Protein AF-A0A0P6X438-F1 (afdb_monomer_lite)

Structure (mmCIF, N/CA/C/O backbone):
data_AF-A0A0P6X438-F1
#
_entry.id   AF-A0A0P6X438-F1
#
loop_
_atom_site.group_PDB
_atom_site.id
_atom_site.type_symbol
_atom_site.label_atom_id
_atom_site.label_alt_id
_atom_site.label_comp_id
_atom_site.label_asym_id
_atom_site.label_entity_id
_atom_site.label_seq_id
_atom_site.pdbx_PDB_ins_code
_atom_site.Cartn_x
_atom_site.Cartn_y
_atom_site.Cartn_z
_atom_site.occupancy
_atom_site.B_iso_or_equiv
_atom_site.auth_seq_id
_atom_site.auth_comp_id
_atom_site.auth_asym_id
_atom_site.auth_atom_id
_atom_site.pdbx_PDB_model_num
ATOM 1 N N . MET A 1 1 ? 9.130 -8.701 -15.411 1.00 83.50 1 MET A N 1
ATOM 2 C CA . MET A 1 1 ? 7.924 -8.582 -14.567 1.00 83.50 1 MET A CA 1
ATOM 3 C C . MET A 1 1 ? 8.190 -9.344 -13.284 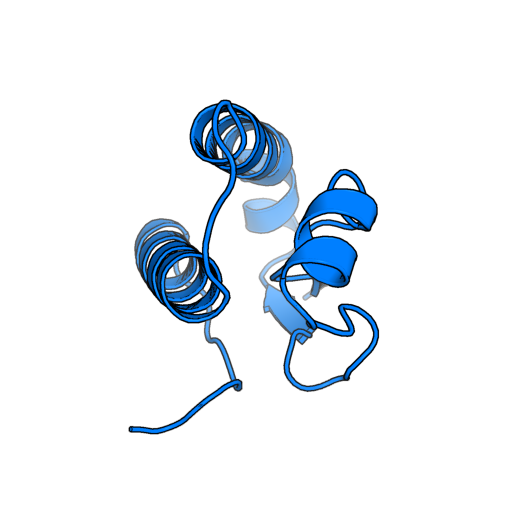1.00 83.50 1 MET A C 1
ATOM 5 O O . MET A 1 1 ? 8.833 -10.385 -13.345 1.00 83.50 1 MET A O 1
ATOM 9 N N . GLU A 1 2 ? 7.729 -8.831 -12.156 1.00 90.88 2 GLU A N 1
ATOM 10 C CA . GLU A 1 2 ? 7.749 -9.487 -10.850 1.00 90.88 2 GLU A CA 1
ATOM 11 C C . GLU A 1 2 ? 6.331 -9.500 -10.281 1.00 90.88 2 GLU A C 1
ATOM 13 O O . GLU A 1 2 ? 5.531 -8.608 -10.577 1.00 90.88 2 GLU A O 1
ATOM 18 N N . ALA A 1 3 ? 6.023 -10.523 -9.486 1.00 89.81 3 ALA A N 1
ATOM 19 C CA . ALA A 1 3 ? 4.791 -10.548 -8.717 1.00 89.81 3 ALA A CA 1
ATOM 20 C C . ALA A 1 3 ? 4.915 -9.556 -7.555 1.00 89.81 3 ALA A C 1
ATOM 22 O O . ALA A 1 3 ? 5.892 -9.581 -6.804 1.00 89.81 3 ALA A O 1
ATOM 23 N N . HIS A 1 4 ? 3.916 -8.697 -7.407 1.00 92.75 4 HIS A N 1
ATOM 24 C CA . HIS A 1 4 ? 3.818 -7.731 -6.329 1.00 92.75 4 HIS A CA 1
ATOM 25 C C . HIS A 1 4 ? 2.574 -8.008 -5.489 1.00 92.75 4 HIS A C 1
ATOM 27 O O . HIS A 1 4 ? 1.467 -8.149 -6.012 1.00 92.75 4 HIS A O 1
ATOM 33 N N . HIS A 1 5 ? 2.768 -8.065 -4.173 1.00 93.69 5 HIS A N 1
ATOM 34 C CA . HIS A 1 5 ? 1.673 -8.079 -3.214 1.00 93.69 5 HIS A CA 1
ATOM 35 C C . HIS A 1 5 ? 1.185 -6.648 -3.009 1.00 93.69 5 HIS A C 1
ATOM 37 O O . HIS A 1 5 ? 1.864 -5.856 -2.358 1.00 93.69 5 HIS A O 1
ATOM 43 N N . VAL A 1 6 ? -0.007 -6.330 -3.520 1.00 95.81 6 VAL A N 1
ATOM 44 C CA . VAL A 1 6 ? -0.608 -4.998 -3.344 1.00 95.81 6 VAL A CA 1
ATOM 45 C C . VAL A 1 6 ? -0.872 -4.700 -1.863 1.00 95.81 6 VAL A C 1
ATOM 47 O O . VAL A 1 6 ? -0.840 -3.554 -1.427 1.00 95.81 6 VAL A O 1
ATOM 50 N N . LEU A 1 7 ? -1.118 -5.737 -1.065 1.00 96.62 7 LEU A N 1
ATOM 51 C CA . LEU A 1 7 ? -1.178 -5.651 0.391 1.00 96.62 7 LEU A CA 1
ATOM 52 C C . LEU A 1 7 ? 0.108 -6.274 0.965 1.00 96.62 7 LEU A C 1
ATOM 54 O O . LEU A 1 7 ? 0.246 -7.499 0.907 1.00 96.62 7 LEU A O 1
ATOM 58 N N . PRO A 1 8 ? 1.072 -5.485 1.485 1.00 96.00 8 PRO A N 1
ATOM 59 C CA . PRO A 1 8 ? 2.365 -6.021 1.901 1.00 96.00 8 PRO A CA 1
ATOM 60 C C . PRO A 1 8 ? 2.250 -6.992 3.074 1.00 96.00 8 PRO A C 1
ATOM 62 O O . PRO A 1 8 ? 1.607 -6.702 4.081 1.00 96.00 8 PRO A O 1
ATOM 65 N N . GLN A 1 9 ? 2.963 -8.113 2.994 1.00 95.44 9 GLN A N 1
ATOM 66 C CA . GLN A 1 9 ? 2.960 -9.141 4.043 1.00 95.44 9 GLN A CA 1
ATOM 67 C C . GLN A 1 9 ? 3.403 -8.614 5.420 1.00 95.44 9 GLN A C 1
ATOM 69 O O . GLN A 1 9 ? 2.961 -9.135 6.440 1.00 95.44 9 GLN A O 1
ATOM 74 N N . GLU A 1 10 ? 4.217 -7.553 5.457 1.00 95.88 10 GLU A N 1
ATOM 75 C CA . GLU A 1 10 ? 4.661 -6.880 6.687 1.00 95.88 10 GLU A CA 1
ATOM 76 C C . GLU A 1 10 ? 3.491 -6.431 7.583 1.00 95.88 10 GLU A C 1
ATOM 78 O O . GLU A 1 10 ? 3.605 -6.483 8.804 1.00 95.88 10 GLU A O 1
ATOM 83 N N . PHE A 1 11 ? 2.343 -6.067 6.998 1.00 96.94 11 PHE A N 1
ATOM 84 C CA . PHE A 1 11 ? 1.166 -5.566 7.722 1.00 96.94 11 PHE A CA 1
ATOM 85 C C . PHE A 1 11 ? 0.027 -6.595 7.792 1.00 96.94 11 PHE A C 1
ATOM 87 O O . PHE A 1 11 ? -1.135 -6.239 7.990 1.00 96.94 11 PHE A O 1
ATOM 94 N N . ALA A 1 12 ? 0.333 -7.891 7.629 1.00 96.25 12 ALA A N 1
ATOM 95 C CA . ALA A 1 12 ? -0.662 -8.969 7.592 1.00 96.25 12 ALA A CA 1
ATOM 96 C C . ALA A 1 12 ? -1.649 -8.934 8.771 1.00 96.25 12 ALA A C 1
ATOM 98 O O . ALA A 1 12 ? -2.840 -9.176 8.584 1.00 96.25 12 ALA A O 1
ATOM 99 N N . GLN A 1 13 ? -1.176 -8.601 9.976 1.00 96.38 13 GLN A N 1
ATOM 100 C CA . GLN A 1 13 ? -2.032 -8.528 11.161 1.00 96.38 13 GLN A CA 1
ATOM 101 C C . GLN A 1 13 ? -3.088 -7.421 11.061 1.00 96.38 13 GLN A C 1
ATOM 103 O O . GLN A 1 13 ? -4.235 -7.648 11.441 1.00 96.38 13 GLN A O 1
ATOM 108 N N . ASP A 1 14 ? -2.739 -6.252 10.525 1.00 97.69 14 ASP A N 1
ATOM 109 C CA . ASP A 1 14 ? -3.674 -5.132 10.389 1.00 97.69 14 ASP A CA 1
ATOM 110 C C . ASP A 1 14 ? -4.729 -5.411 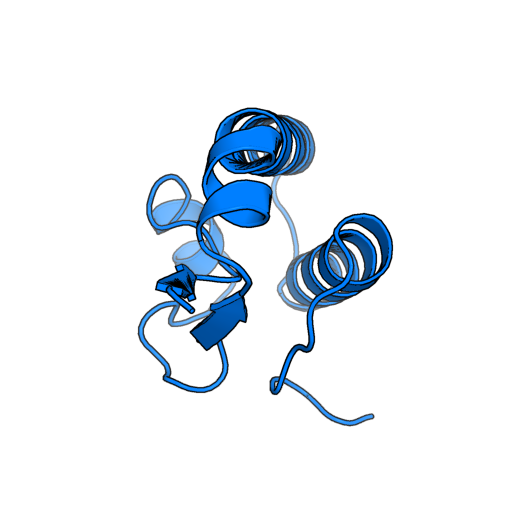9.314 1.00 97.69 14 ASP A C 1
ATOM 112 O O . ASP A 1 14 ? -5.914 -5.133 9.504 1.00 97.69 14 ASP A O 1
ATOM 116 N N . PHE A 1 15 ? -4.336 -6.081 8.227 1.00 96.94 15 PHE A N 1
ATOM 117 C CA . PHE A 1 15 ? -5.275 -6.567 7.216 1.00 96.94 15 PHE A CA 1
ATOM 118 C C . PHE A 1 15 ? -6.245 -7.617 7.769 1.00 96.94 15 PHE A C 1
ATOM 120 O O . PHE A 1 15 ? -7.448 -7.542 7.508 1.00 96.94 15 PHE A O 1
ATOM 127 N N . VAL A 1 16 ? -5.750 -8.566 8.570 1.00 96.12 16 VAL A N 1
ATOM 128 C CA . VAL A 1 16 ? -6.584 -9.598 9.205 1.00 96.12 16 VAL A CA 1
ATOM 129 C C . VAL A 1 16 ? -7.586 -8.975 10.177 1.00 96.12 16 VAL A C 1
ATOM 131 O O . VAL A 1 16 ? -8.758 -9.349 10.143 1.00 96.12 16 VAL A O 1
ATOM 134 N N . LYS A 1 17 ? -7.177 -7.985 10.984 1.00 96.31 17 LYS A N 1
ATOM 135 C CA . LYS A 1 17 ? -8.092 -7.232 11.865 1.00 96.31 17 LYS A CA 1
ATOM 136 C C . LYS A 1 17 ? -9.220 -6.553 11.084 1.00 96.31 17 LYS A C 1
ATOM 138 O O . LYS A 1 17 ? -10.352 -6.518 11.553 1.00 96.31 17 LYS A O 1
ATOM 143 N N . ALA A 1 18 ? -8.931 -6.070 9.876 1.00 95.81 18 ALA A N 1
ATOM 144 C CA . ALA A 1 18 ? -9.919 -5.489 8.970 1.00 95.81 18 ALA A CA 1
ATOM 145 C C . ALA A 1 18 ? -10.726 -6.529 8.157 1.00 95.81 18 ALA A C 1
ATOM 147 O O . ALA A 1 18 ? -11.527 -6.154 7.299 1.00 95.81 18 ALA A O 1
ATOM 148 N N . GLY A 1 19 ? -10.534 -7.834 8.385 1.00 95.88 19 GLY A N 1
ATOM 149 C CA . GLY A 1 19 ? -11.249 -8.895 7.669 1.00 95.88 19 GLY A CA 1
ATOM 150 C C . GLY A 1 19 ? -10.806 -9.068 6.210 1.00 95.88 19 GLY A C 1
ATOM 151 O O . GLY A 1 19 ? -11.633 -9.350 5.334 1.00 95.88 19 GLY A O 1
ATOM 152 N N . ILE A 1 20 ? -9.517 -8.854 5.924 1.00 95.62 20 ILE A N 1
ATOM 153 C CA . ILE A 1 20 ? -8.911 -9.025 4.599 1.00 95.62 20 ILE A CA 1
ATOM 154 C C . ILE A 1 20 ? -7.940 -10.211 4.617 1.00 95.62 20 ILE A C 1
ATOM 156 O O . ILE A 1 20 ? -7.014 -10.260 5.424 1.00 95.62 20 ILE A O 1
ATOM 160 N N . ASN A 1 21 ? -8.120 -11.144 3.679 1.00 94.00 21 ASN A N 1
ATOM 161 C CA . ASN A 1 21 ? -7.159 -12.212 3.412 1.00 94.00 21 ASN A CA 1
ATOM 162 C C . ASN A 1 21 ? -6.162 -11.762 2.332 1.00 94.00 21 ASN A C 1
ATOM 164 O O . ASN A 1 21 ? -6.493 -11.769 1.150 1.00 94.00 21 ASN A O 1
ATOM 168 N N . ILE A 1 22 ? -4.940 -11.397 2.726 1.00 92.69 22 ILE A N 1
ATOM 169 C CA . ILE A 1 22 ? -3.908 -10.895 1.798 1.00 92.69 22 ILE A CA 1
ATOM 170 C C . ILE A 1 22 ? -3.360 -11.947 0.825 1.00 92.69 22 ILE A C 1
ATOM 172 O O . ILE A 1 22 ? -2.668 -11.594 -0.127 1.00 92.69 22 ILE A O 1
ATOM 176 N N . TYR A 1 23 ? -3.639 -13.230 1.070 1.00 92.00 23 TYR A N 1
ATOM 177 C CA . TYR A 1 23 ? -3.230 -14.330 0.196 1.00 92.00 23 TYR A CA 1
ATOM 178 C C . TYR A 1 23 ? -4.229 -14.588 -0.935 1.00 92.00 23 TYR A C 1
ATOM 180 O O . TYR A 1 23 ? -3.985 -15.453 -1.773 1.00 92.00 23 TYR A O 1
ATOM 188 N N . ASP A 1 24 ? -5.353 -13.865 -0.959 1.00 92.75 24 ASP A N 1
ATOM 189 C CA . ASP A 1 24 ? -6.277 -13.915 -2.085 1.00 92.75 24 ASP A CA 1
ATOM 190 C C . ASP A 1 24 ? -5.560 -13.406 -3.356 1.00 92.75 24 ASP A C 1
ATOM 192 O O . ASP A 1 24 ? -5.024 -12.289 -3.343 1.00 92.75 24 ASP A O 1
ATOM 196 N N . PRO A 1 25 ? -5.532 -14.192 -4.453 1.00 91.25 25 PRO A N 1
ATOM 197 C CA . PRO A 1 25 ? -4.884 -13.805 -5.706 1.00 91.25 25 PRO A CA 1
ATOM 198 C C . PRO A 1 25 ? -5.344 -12.454 -6.263 1.00 91.25 25 PRO A C 1
ATOM 200 O O . PRO A 1 25 ? -4.601 -11.820 -7.009 1.00 91.25 25 PRO A O 1
ATOM 203 N N . VAL A 1 26 ? -6.535 -11.984 -5.880 1.00 93.00 26 VAL A N 1
ATOM 204 C CA . VAL A 1 26 ? -7.064 -10.669 -6.260 1.00 93.00 26 VAL A CA 1
ATOM 205 C C . VAL A 1 26 ? -6.189 -9.493 -5.781 1.00 93.00 26 VAL A C 1
ATOM 207 O O . VAL A 1 26 ? -6.262 -8.395 -6.337 1.00 93.00 26 VAL A O 1
ATOM 210 N N . PHE A 1 27 ? -5.338 -9.715 -4.770 1.00 94.62 27 PHE A N 1
ATOM 211 C CA . PHE A 1 27 ? -4.359 -8.748 -4.255 1.00 94.62 27 PHE A CA 1
ATOM 212 C C . PHE A 1 27 ? -2.951 -8.914 -4.851 1.00 94.62 27 PHE A C 1
ATOM 214 O O . PHE A 1 27 ? -2.008 -8.272 -4.382 1.00 94.62 27 PHE A O 1
ATOM 221 N N . GLY A 1 28 ? -2.789 -9.760 -5.870 1.00 94.06 28 GLY A N 1
ATOM 222 C CA . GLY A 1 28 ? -1.570 -9.852 -6.670 1.00 94.06 28 GLY A CA 1
ATOM 223 C C . GLY A 1 28 ? -1.599 -8.903 -7.870 1.00 94.06 28 GLY A C 1
ATOM 224 O O . GLY A 1 28 ? -2.651 -8.670 -8.459 1.00 94.06 28 GLY A O 1
ATOM 225 N N . SER A 1 29 ? -0.437 -8.372 -8.249 1.00 93.75 29 SER A N 1
ATOM 226 C CA . SER A 1 29 ? -0.249 -7.591 -9.477 1.00 93.75 29 SER A CA 1
ATOM 227 C C . SER A 1 29 ? 1.101 -7.905 -10.127 1.00 93.75 29 SER A C 1
ATOM 229 O O . SER A 1 29 ? 2.032 -8.347 -9.451 1.00 93.75 29 SER A O 1
ATOM 231 N N . TRP A 1 30 ? 1.218 -7.684 -11.436 1.00 93.88 30 TRP A N 1
ATOM 232 C CA . TRP A 1 30 ? 2.473 -7.825 -12.176 1.00 93.88 30 TRP A CA 1
ATOM 233 C C . TRP A 1 30 ? 3.093 -6.452 -12.411 1.00 93.88 30 TRP A C 1
ATOM 235 O O . TRP A 1 30 ? 2.493 -5.594 -13.050 1.00 93.88 30 TRP A O 1
ATOM 245 N N . VAL A 1 31 ? 4.319 -6.253 -11.928 1.00 93.50 31 VAL A N 1
ATOM 246 C CA . VAL A 1 31 ? 5.028 -4.963 -12.003 1.00 93.50 31 VAL A CA 1
ATOM 247 C C . VAL A 1 31 ? 6.399 -5.107 -12.650 1.00 93.50 31 VAL A C 1
ATOM 249 O O . VAL A 1 31 ? 6.995 -6.190 -12.646 1.00 93.50 31 VAL A O 1
ATOM 252 N N . ASP A 1 32 ? 6.907 -4.045 -13.279 1.00 93.94 32 ASP A N 1
ATOM 253 C CA . ASP A 1 32 ? 8.262 -4.087 -13.830 1.00 93.94 32 ASP A CA 1
ATOM 254 C C . ASP A 1 32 ? 9.283 -4.308 -12.707 1.00 93.94 32 ASP A C 1
ATOM 256 O O . ASP A 1 32 ? 9.215 -3.673 -11.660 1.00 93.94 32 ASP A O 1
ATOM 260 N N . ALA A 1 33 ? 10.238 -5.208 -12.935 1.00 88.44 33 ALA A N 1
ATOM 261 C CA . ALA A 1 33 ? 11.187 -5.645 -11.914 1.00 88.44 33 ALA A CA 1
ATOM 262 C C . ALA A 1 33 ? 12.143 -4.518 -11.486 1.00 88.44 33 ALA A C 1
ATOM 264 O O . ALA A 1 33 ? 12.514 -4.398 -10.318 1.00 88.44 33 ALA A O 1
ATOM 265 N N . THR A 1 34 ? 12.557 -3.679 -12.438 1.00 88.25 34 THR A N 1
ATOM 266 C CA . THR A 1 34 ? 13.471 -2.564 -12.179 1.00 88.25 34 THR A CA 1
ATOM 267 C C . THR A 1 34 ? 12.742 -1.446 -11.450 1.00 88.25 34 THR A C 1
ATOM 269 O O . THR A 1 34 ? 13.254 -0.940 -10.451 1.00 88.25 34 THR A O 1
ATOM 272 N N . ALA A 1 35 ? 11.527 -1.115 -11.894 1.00 86.19 35 ALA A N 1
ATOM 273 C CA . ALA A 1 35 ? 10.681 -0.147 -11.207 1.00 86.19 35 ALA A CA 1
ATOM 274 C C . ALA A 1 35 ? 10.365 -0.605 -9.772 1.00 86.19 35 ALA A C 1
ATOM 276 O O . ALA A 1 35 ? 10.615 0.141 -8.828 1.00 86.19 35 ALA A O 1
ATOM 277 N N . HIS A 1 36 ? 9.904 -1.849 -9.599 1.00 85.88 36 HIS A N 1
ATOM 278 C CA . HIS A 1 36 ? 9.506 -2.427 -8.312 1.00 85.88 36 HIS A CA 1
ATOM 279 C C . HIS A 1 36 ? 10.597 -2.323 -7.250 1.00 85.88 36 HIS A C 1
ATOM 281 O O . HIS A 1 36 ? 10.353 -1.830 -6.146 1.00 85.88 36 HIS A O 1
ATOM 287 N N . ARG A 1 37 ? 11.832 -2.702 -7.594 1.00 89.06 37 ARG A N 1
ATOM 288 C CA . ARG A 1 37 ? 12.971 -2.565 -6.677 1.00 89.06 37 ARG A CA 1
ATOM 289 C C . ARG A 1 37 ? 13.241 -1.109 -6.298 1.00 89.06 37 ARG A C 1
ATOM 291 O O . ARG A 1 37 ? 13.576 -0.851 -5.146 1.00 89.06 37 ARG A O 1
ATOM 298 N N . GLY A 1 38 ? 13.044 -0.172 -7.226 1.00 91.94 38 GLY A N 1
ATOM 299 C CA . GLY A 1 38 ? 13.260 1.259 -7.005 1.00 91.94 38 GLY A CA 1
ATOM 300 C C . GLY A 1 38 ? 12.269 1.915 -6.039 1.00 91.94 38 GLY A C 1
ATOM 301 O O . GLY A 1 38 ? 12.642 2.866 -5.355 1.00 91.94 38 GLY A O 1
ATOM 302 N N . TRP A 1 39 ? 11.031 1.417 -5.944 1.00 93.81 39 TRP A N 1
ATOM 303 C CA . TRP A 1 39 ? 9.997 2.034 -5.104 1.00 93.81 39 TRP A CA 1
ATOM 304 C C . TRP A 1 39 ? 9.496 1.189 -3.927 1.00 93.81 39 TRP A C 1
ATOM 306 O O . TRP A 1 39 ? 8.818 1.736 -3.056 1.00 93.81 39 TRP A O 1
ATOM 316 N N . SER A 1 40 ? 9.834 -0.103 -3.852 1.00 91.88 40 SER A N 1
ATOM 317 C CA . SER A 1 40 ? 9.363 -1.041 -2.810 1.00 91.88 40 SER A CA 1
ATOM 318 C C . SER A 1 40 ? 9.495 -0.502 -1.377 1.00 91.88 40 SER A C 1
ATOM 320 O O . SER A 1 40 ? 8.548 -0.564 -0.593 1.00 91.88 40 SER A O 1
ATOM 322 N N . TYR A 1 41 ? 10.633 0.116 -1.051 1.00 94.75 41 TYR A N 1
ATOM 323 C CA . TYR A 1 41 ? 10.857 0.738 0.256 1.00 94.75 41 TYR A CA 1
ATOM 324 C C . TYR A 1 41 ? 9.871 1.882 0.540 1.00 94.75 41 TYR A C 1
ATOM 326 O O . TYR A 1 41 ? 9.272 1.948 1.614 1.00 94.75 41 TYR A O 1
ATOM 334 N N . ALA A 1 42 ? 9.665 2.777 -0.431 1.00 96.50 42 ALA A N 1
ATOM 335 C CA . ALA A 1 42 ? 8.739 3.898 -0.292 1.00 96.50 42 ALA A CA 1
ATOM 336 C C . ALA A 1 42 ? 7.279 3.422 -0.178 1.00 96.50 42 ALA A C 1
ATOM 338 O O . ALA A 1 42 ? 6.496 4.005 0.573 1.00 96.50 42 ALA A O 1
ATOM 339 N N . TYR A 1 43 ? 6.933 2.333 -0.868 1.00 96.81 43 TYR A N 1
ATOM 340 C CA . TYR A 1 43 ? 5.622 1.696 -0.786 1.00 96.81 43 TYR A CA 1
ATOM 341 C C . TYR A 1 43 ? 5.325 1.187 0.628 1.00 96.81 43 TYR A C 1
ATOM 343 O O . TYR A 1 43 ? 4.310 1.567 1.217 1.00 96.81 43 TYR A O 1
ATOM 351 N N . ASN A 1 44 ? 6.244 0.420 1.226 1.00 96.75 44 ASN A N 1
ATOM 352 C CA . ASN A 1 44 ? 6.090 -0.052 2.606 1.00 96.75 44 ASN A CA 1
ATOM 353 C C . ASN A 1 44 ? 6.074 1.104 3.613 1.00 96.75 44 ASN A C 1
ATOM 355 O O . ASN A 1 44 ? 5.284 1.083 4.554 1.00 96.75 44 ASN A O 1
ATOM 359 N N . ALA A 1 45 ? 6.883 2.149 3.406 1.00 97.94 45 ALA A N 1
ATOM 360 C CA . ALA A 1 45 ? 6.878 3.324 4.276 1.00 97.94 45 ALA A CA 1
ATOM 361 C C . ALA A 1 45 ? 5.508 4.029 4.300 1.00 97.94 45 ALA A C 1
ATOM 363 O O . ALA A 1 45 ? 5.045 4.448 5.362 1.00 97.94 45 ALA A O 1
ATOM 364 N N . LYS A 1 46 ? 4.821 4.115 3.154 1.00 98.44 46 LYS A N 1
ATOM 365 C CA . LYS A 1 46 ? 3.465 4.678 3.073 1.00 98.44 46 LYS A CA 1
ATOM 366 C C . LYS A 1 46 ? 2.436 3.812 3.798 1.00 98.44 46 LYS A C 1
ATOM 368 O O . LYS A 1 46 ? 1.583 4.359 4.493 1.00 98.44 46 LYS A O 1
ATOM 373 N N . TRP A 1 47 ? 2.525 2.488 3.683 1.00 98.25 47 TRP A N 1
ATOM 374 C CA . TRP A 1 47 ? 1.677 1.571 4.452 1.00 98.25 47 TRP A CA 1
ATOM 375 C C . TRP A 1 47 ? 1.914 1.682 5.958 1.00 98.25 47 TRP A C 1
ATOM 377 O O . TRP A 1 47 ? 0.956 1.781 6.723 1.00 98.25 47 TRP A O 1
ATOM 387 N N . LYS A 1 48 ? 3.179 1.765 6.377 1.00 98.25 48 LYS A N 1
ATOM 388 C CA . LYS A 1 48 ? 3.555 1.977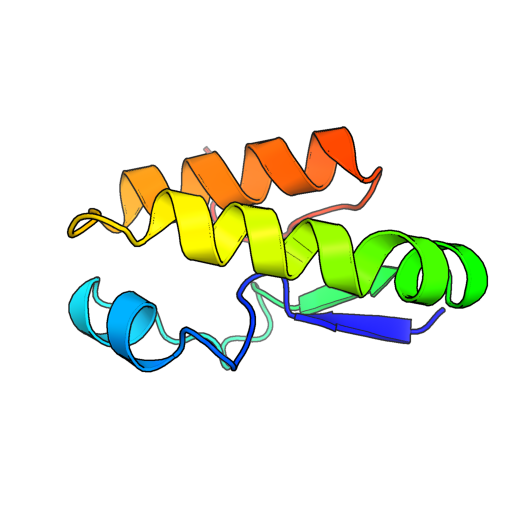 7.777 1.00 98.25 48 LYS A CA 1
ATOM 389 C C . LYS A 1 48 ? 2.965 3.268 8.343 1.00 98.25 48 LYS A C 1
ATOM 391 O O . LYS A 1 48 ? 2.473 3.272 9.466 1.00 98.25 48 LYS A O 1
ATOM 396 N N . GLU A 1 49 ? 2.999 4.357 7.575 1.00 98.31 49 GLU A N 1
ATOM 397 C CA . GLU A 1 49 ? 2.368 5.621 7.971 1.00 98.31 49 GLU A CA 1
ATOM 398 C C . GLU A 1 49 ? 0.846 5.482 8.084 1.00 98.31 49 GLU A C 1
ATOM 400 O O . GLU A 1 49 ? 0.241 5.932 9.056 1.00 98.31 49 GLU A O 1
ATOM 405 N N . PHE A 1 50 ? 0.222 4.835 7.100 1.00 98.19 50 PHE A N 1
ATOM 406 C CA . PHE A 1 50 ? -1.223 4.649 7.045 1.00 98.19 50 PHE A CA 1
ATOM 407 C C . PHE A 1 50 ? -1.761 3.852 8.244 1.00 98.19 50 PHE A C 1
ATOM 409 O O . PHE A 1 50 ? -2.780 4.243 8.820 1.00 98.19 50 PHE A O 1
ATOM 416 N N . PHE A 1 51 ? -1.040 2.811 8.670 1.00 97.75 51 PHE A N 1
ATOM 417 C CA . PHE A 1 51 ? -1.382 1.962 9.817 1.00 97.75 51 PHE A CA 1
ATOM 418 C C . PHE A 1 51 ? -0.947 2.506 11.188 1.00 97.75 51 PHE A C 1
ATOM 420 O O . PHE A 1 51 ? -1.047 1.800 12.189 1.00 97.75 51 PHE A O 1
ATOM 427 N N . LYS A 1 52 ? -0.543 3.780 11.301 1.00 97.06 52 LYS A N 1
ATOM 428 C CA . LYS A 1 52 ? -0.368 4.425 12.622 1.00 97.06 52 LYS A CA 1
ATOM 429 C C . LYS A 1 52 ? -1.656 4.498 13.452 1.00 97.06 52 LYS A C 1
ATOM 431 O O . LYS A 1 52 ? -1.596 4.760 14.650 1.00 97.06 52 LYS A O 1
ATOM 436 N N . SER A 1 53 ? -2.806 4.291 12.822 1.00 94.88 53 SER A N 1
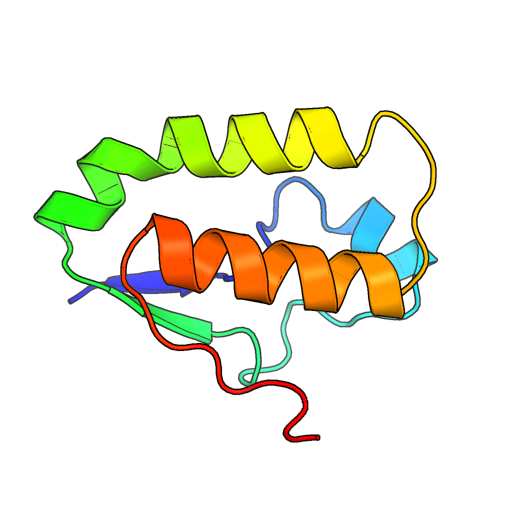ATOM 437 C CA . SER A 1 53 ? -4.109 4.132 13.459 1.00 94.88 53 SER A CA 1
ATOM 438 C C . SER A 1 53 ? -4.814 2.917 12.860 1.00 94.88 53 SER A C 1
ATOM 440 O O . SER A 1 53 ? -4.512 2.528 11.731 1.00 94.88 53 SER A O 1
ATOM 442 N N . GLU A 1 54 ? -5.792 2.360 13.576 1.00 94.56 54 GLU A N 1
ATOM 443 C CA . GLU A 1 54 ? -6.669 1.329 13.014 1.00 94.56 54 GLU A CA 1
ATOM 444 C C . GLU A 1 54 ? -7.412 1.850 11.779 1.00 94.56 54 GLU A C 1
ATOM 446 O O . GLU A 1 54 ? -7.718 3.042 11.674 1.00 94.56 54 GLU A O 1
ATOM 451 N N . ARG A 1 55 ? -7.664 0.948 10.827 1.00 97.44 55 ARG A N 1
ATOM 452 C CA . ARG A 1 55 ? -8.281 1.254 9.534 1.00 97.44 55 ARG A CA 1
ATOM 453 C C . ARG A 1 55 ? -9.369 0.253 9.216 1.00 97.44 55 ARG A C 1
ATOM 455 O O . ARG A 1 55 ? -9.232 -0.942 9.469 1.00 97.44 55 ARG A O 1
ATOM 462 N N . THR A 1 56 ? -10.431 0.746 8.605 1.00 97.19 56 THR A N 1
ATOM 463 C CA . THR A 1 56 ? -11.491 -0.086 8.049 1.00 97.19 56 THR A CA 1
ATOM 464 C C . THR A 1 56 ? -11.032 -0.765 6.761 1.00 97.19 56 THR A C 1
ATOM 466 O O . THR A 1 56 ? -10.119 -0.309 6.064 1.00 97.19 56 THR A O 1
ATOM 469 N N . LYS A 1 57 ? -11.725 -1.847 6.395 1.00 96.19 57 LYS A N 1
ATOM 470 C CA . LYS A 1 57 ? -11.520 -2.540 5.119 1.00 96.19 57 LYS A CA 1
ATOM 471 C C . LYS A 1 5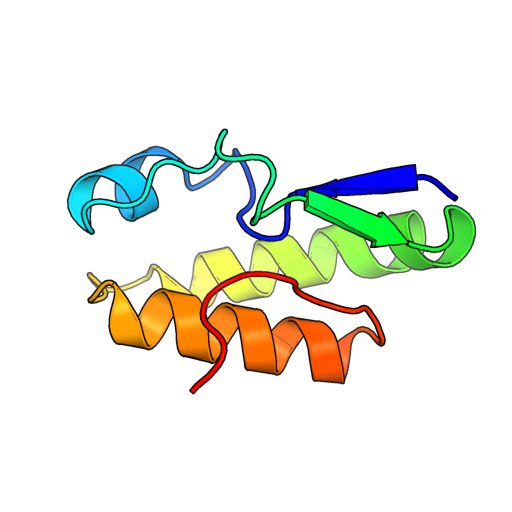7 ? -11.613 -1.590 3.925 1.00 96.19 57 LYS A C 1
ATOM 473 O O . LYS A 1 57 ? -10.792 -1.663 3.018 1.00 96.19 57 LYS A O 1
ATOM 478 N N . GLU A 1 58 ? -12.594 -0.694 3.925 1.00 95.94 58 GLU A N 1
ATOM 479 C CA . GLU A 1 58 ? -12.805 0.252 2.830 1.00 95.94 58 GLU A CA 1
ATOM 480 C C . GLU A 1 58 ? -11.642 1.245 2.692 1.00 95.94 58 GLU A C 1
ATOM 482 O O . GLU A 1 58 ? -11.126 1.433 1.588 1.00 95.94 58 GLU A O 1
ATOM 487 N N . GLU A 1 59 ? -11.173 1.827 3.800 1.00 97.44 59 GLU A N 1
ATOM 488 C CA . GLU A 1 59 ? -10.017 2.731 3.791 1.00 97.44 59 GLU A CA 1
ATOM 489 C C . GLU A 1 59 ? -8.764 2.039 3.251 1.00 97.44 59 GLU A C 1
ATOM 491 O O . GLU A 1 59 ? -8.035 2.628 2.453 1.00 97.44 59 GLU A O 1
ATOM 496 N N . ILE A 1 60 ? -8.532 0.782 3.641 1.00 97.62 60 ILE A N 1
ATOM 497 C CA . ILE A 1 60 ? -7.405 -0.024 3.162 1.00 97.62 60 ILE A CA 1
ATOM 498 C C . ILE A 1 60 ? -7.465 -0.209 1.643 1.00 97.62 60 ILE A C 1
ATOM 500 O O . ILE A 1 60 ? -6.480 0.046 0.949 1.00 97.62 60 ILE A O 1
ATOM 504 N N . LEU A 1 61 ? -8.616 -0.628 1.109 1.00 96.12 61 LEU A N 1
ATOM 505 C CA . LEU A 1 61 ? -8.771 -0.862 -0.329 1.00 96.12 61 LEU A CA 1
ATOM 506 C C . LEU A 1 61 ? -8.653 0.447 -1.124 1.00 96.12 61 LEU A C 1
ATOM 508 O O . LEU A 1 61 ? -8.021 0.478 -2.181 1.00 96.12 61 LEU A O 1
ATOM 512 N N . ASN A 1 62 ? -9.197 1.549 -0.606 1.00 96.75 62 ASN A N 1
ATO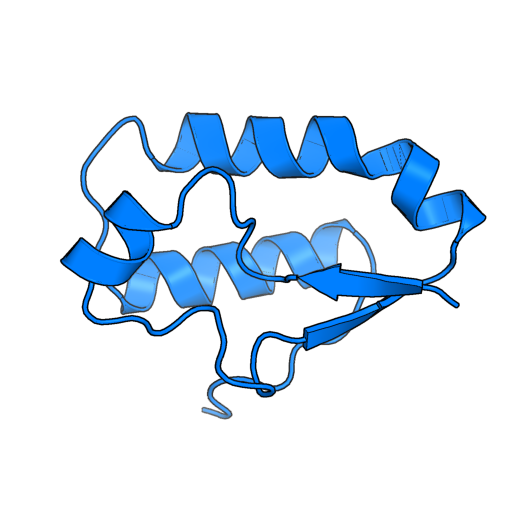M 513 C CA . ASN A 1 62 ? -9.056 2.873 -1.214 1.00 96.75 62 ASN A CA 1
ATOM 514 C C . ASN A 1 62 ? -7.605 3.371 -1.193 1.00 96.75 62 ASN A C 1
ATOM 516 O O . ASN A 1 62 ? -7.129 3.936 -2.181 1.00 96.75 62 ASN A O 1
ATOM 520 N N . PHE A 1 63 ? -6.880 3.128 -0.102 1.00 97.75 63 PHE A N 1
ATOM 521 C CA . PHE A 1 63 ? -5.465 3.459 0.000 1.00 97.75 63 PHE A CA 1
ATOM 522 C C . PHE A 1 63 ? -4.626 2.650 -0.994 1.00 97.75 63 PHE A C 1
ATOM 524 O O . PHE A 1 63 ? -3.839 3.235 -1.737 1.00 97.75 63 PHE A O 1
ATOM 531 N N . ALA A 1 64 ? -4.870 1.343 -1.099 1.00 96.88 64 ALA A N 1
ATOM 532 C CA . ALA A 1 64 ? -4.210 0.475 -2.067 1.00 96.88 64 ALA A CA 1
ATOM 533 C C . ALA A 1 64 ? -4.441 0.933 -3.523 1.00 96.88 64 ALA A C 1
ATOM 535 O O . ALA A 1 64 ? -3.481 1.045 -4.284 1.00 96.88 64 ALA A O 1
ATOM 536 N N . ARG A 1 65 ? -5.678 1.306 -3.896 1.00 95.75 65 ARG A N 1
ATOM 537 C CA . ARG A 1 65 ? -5.997 1.892 -5.220 1.00 95.75 65 ARG A CA 1
ATOM 538 C C . ARG A 1 65 ? -5.278 3.216 -5.474 1.00 95.75 65 ARG A C 1
ATOM 540 O O . ARG A 1 65 ? -4.916 3.528 -6.605 1.00 95.75 65 ARG A O 1
ATOM 547 N N . ARG A 1 66 ? -5.108 4.042 -4.441 1.00 97.50 66 ARG A N 1
ATOM 548 C CA . ARG A 1 66 ? -4.371 5.303 -4.568 1.00 97.50 66 ARG A CA 1
ATOM 549 C C . ARG A 1 66 ? -2.889 5.045 -4.817 1.00 97.50 66 ARG A C 1
ATOM 551 O O . ARG A 1 66 ? -2.323 5.670 -5.707 1.00 97.50 66 ARG A O 1
ATOM 558 N N . LEU A 1 67 ? -2.285 4.124 -4.066 1.00 97.50 67 LEU A N 1
ATOM 559 C CA . LEU A 1 67 ? -0.883 3.763 -4.262 1.00 97.50 67 LEU A CA 1
ATOM 560 C C . LEU A 1 67 ? -0.648 3.117 -5.626 1.00 97.50 67 LEU A C 1
ATOM 562 O O . LEU A 1 67 ? 0.351 3.422 -6.263 1.00 97.50 67 LEU A O 1
ATOM 566 N N . SER A 1 68 ? -1.569 2.284 -6.109 1.00 95.31 68 SER A N 1
ATOM 567 C CA . SER A 1 68 ? -1.420 1.658 -7.425 1.00 95.31 68 SER A CA 1
ATOM 568 C C . SER A 1 68 ? -1.358 2.694 -8.551 1.00 95.31 68 SER A C 1
ATOM 570 O O . SER A 1 68 ? -0.495 2.610 -9.419 1.00 95.31 68 SER A O 1
ATOM 572 N N . LYS A 1 69 ? -2.188 3.745 -8.481 1.00 95.94 69 LYS A N 1
ATOM 573 C CA . LYS A 1 69 ? -2.116 4.898 -9.396 1.00 95.94 69 LYS A CA 1
ATOM 574 C C . LYS A 1 69 ? -0.816 5.686 -9.246 1.00 95.94 69 LYS A C 1
ATOM 576 O O . LYS A 1 69 ? -0.259 6.118 -10.246 1.00 95.94 69 LYS A O 1
ATOM 581 N N . GLU A 1 70 ? -0.346 5.882 -8.015 1.00 96.25 70 GLU A N 1
ATOM 582 C CA . GLU A 1 70 ? 0.897 6.612 -7.735 1.00 96.25 70 GLU A CA 1
ATOM 583 C C . GLU A 1 70 ? 2.136 5.888 -8.290 1.00 96.25 70 GLU A C 1
ATOM 585 O O . GLU A 1 70 ? 3.017 6.528 -8.857 1.00 96.25 70 GLU A O 1
ATOM 590 N N . TYR A 1 71 ? 2.188 4.561 -8.162 1.00 95.00 71 TYR A N 1
ATOM 591 C CA . TYR A 1 71 ? 3.320 3.731 -8.590 1.00 95.00 71 TYR A CA 1
ATOM 592 C C . TYR A 1 71 ? 3.137 3.087 -9.973 1.00 95.00 71 TYR A C 1
ATOM 594 O O . TYR A 1 71 ? 4.029 2.378 -10.438 1.00 95.00 71 TYR A O 1
ATOM 602 N N . GLY A 1 72 ? 2.013 3.353 -10.642 1.00 94.19 72 GLY A N 1
ATOM 603 C CA . GLY A 1 72 ? 1.768 2.964 -12.029 1.00 94.19 72 GLY A CA 1
ATOM 604 C C . GLY A 1 72 ? 1.547 1.466 -12.240 1.00 94.19 72 GLY A C 1
ATOM 605 O O . GLY A 1 72 ? 2.111 0.904 -13.175 1.00 94.19 72 GLY A O 1
ATOM 606 N N . PHE A 1 73 ? 0.748 0.819 -11.388 1.00 93.81 73 PHE A N 1
ATOM 607 C CA . PHE A 1 73 ? 0.365 -0.585 -11.560 1.00 93.81 73 PHE A CA 1
ATOM 608 C C . PHE A 1 73 ? -1.137 -0.826 -11.369 1.00 93.81 73 PHE A C 1
ATOM 610 O O . PHE A 1 73 ? -1.843 -0.050 -10.717 1.00 93.81 73 PHE A O 1
ATOM 617 N N . ASP A 1 74 ? -1.616 -1.937 -11.926 1.00 92.81 74 ASP A N 1
ATOM 618 C CA . ASP A 1 74 ? -3.026 -2.316 -11.891 1.00 92.81 74 ASP A CA 1
ATOM 619 C C . ASP A 1 74 ? -3.387 -3.097 -10.627 1.00 92.81 74 ASP A C 1
ATOM 621 O O . ASP A 1 74 ? -2.584 -3.848 -10.071 1.00 92.81 74 ASP A O 1
ATOM 625 N N . VAL A 1 75 ? -4.634 -2.947 -10.189 1.00 93.62 75 VAL A N 1
ATOM 626 C CA . VAL A 1 75 ? -5.226 -3.735 -9.104 1.00 93.62 75 VAL A CA 1
ATOM 627 C C . VAL A 1 75 ? -6.483 -4.430 -9.597 1.00 93.62 75 VAL A C 1
ATOM 629 O O . VAL A 1 75 ? -7.190 -3.904 -10.454 1.00 93.62 75 VAL A O 1
ATOM 632 N N . HIS A 1 76 ? -6.775 -5.602 -9.038 1.00 90.62 76 HIS A N 1
ATOM 633 C CA . HIS A 1 76 ? -7.867 -6.457 -9.516 1.00 90.62 76 HIS A CA 1
ATOM 634 C C . HIS A 1 76 ? -8.984 -6.657 -8.485 1.00 90.62 76 HIS A C 1
ATOM 636 O O . HIS A 1 76 ? -9.983 -7.313 -8.773 1.00 90.62 76 HIS A O 1
ATOM 642 N N . PHE A 1 77 ? -8.844 -6.087 -7.286 1.00 87.75 77 PHE A N 1
ATOM 643 C CA . PHE A 1 77 ? -9.831 -6.217 -6.217 1.00 87.75 77 PHE A CA 1
ATOM 644 C C . PHE A 1 77 ? -10.902 -5.137 -6.280 1.00 87.75 77 PHE A C 1
ATOM 646 O O . PHE A 1 77 ? -10.610 -3.958 -6.481 1.00 87.75 77 PHE A O 1
ATOM 653 N N . GLY A 1 78 ? -12.143 -5.563 -6.025 1.00 68.88 78 GLY A N 1
ATOM 654 C CA . GLY A 1 78 ? -13.307 -4.697 -5.883 1.00 68.88 78 GLY A CA 1
ATOM 655 C C . GLY A 1 78 ? -13.454 -3.728 -7.051 1.00 68.88 78 GLY A C 1
ATOM 656 O O . GLY A 1 78 ? -13.078 -2.559 -6.926 1.00 68.88 78 GLY A O 1
ATOM 657 N N . ASN A 1 79 ? -14.032 -4.206 -8.154 1.00 41.56 79 ASN A N 1
ATOM 658 C CA . ASN A 1 79 ? -14.714 -3.307 -9.082 1.00 41.56 79 ASN A CA 1
ATOM 659 C C . ASN A 1 79 ? -15.789 -2.530 -8.279 1.00 41.56 79 ASN A C 1
ATOM 661 O O . ASN A 1 79 ? -16.305 -3.103 -7.313 1.00 41.56 79 ASN A O 1
ATOM 665 N N . PRO A 1 80 ? -16.084 -1.254 -8.590 1.00 45.41 80 PRO A N 1
ATOM 666 C CA . PRO A 1 80 ? -17.277 -0.598 -8.052 1.00 45.41 80 PRO A CA 1
ATOM 667 C C . PRO A 1 80 ? -18.541 -1.445 -8.254 1.00 45.41 80 PRO A C 1
ATOM 669 O O . PRO A 1 80 ? -18.595 -2.211 -9.248 1.00 45.41 80 PRO A O 1
#

Sequence (80 aa):
MEAHHVLPQEFAQDFVKAGINIYDPVFGSWVDATAHRGWSYAYNAKWKEFFKSERTKEEILNFARRLSKEYGFDVHFGNP

pLDDT: mean 92.99, std 8.98, range [41.56, 98.44]

Secondary structure (DSSP, 8-state):
-EEEESS-GGGHHHHHHTT--TTSGGGEEEE-HHHHHHHHHHHHHHHHHHTTS---HHHHHHHHHHHHHHHT----S---

Organism: NCBI:txid360411

Foldseek 3Di:
DDKDQLDDPVCCVLCVVQVHDSPPCLRIWDDDPVLCVVCVVVSVVQVVVVVPDRDHPVRSVVVSVVVCVVSVTDGRPDDD

Radius of gyration: 11.87 Å; chains: 1; bounding box: 31×21×28 Å